Protein AF-A0A971ZFH3-F1 (afdb_monomer_lite)

Foldseek 3Di:
DDPDDDDDDDWFFDDPPDDVNRVVRRVVVCVVPDPDDDDDDDDDDDDDPPVPPD

Structure (mmCIF, N/CA/C/O backbone):
data_AF-A0A971ZFH3-F1
#
_entry.id   AF-A0A971ZFH3-F1
#
loop_
_atom_site.group_PDB
_atom_site.id
_atom_site.type_symbol
_atom_site.label_atom_id
_atom_site.label_alt_id
_atom_site.label_comp_id
_atom_site.label_asym_id
_atom_site.label_entity_id
_atom_site.label_seq_id
_atom_site.pdbx_PDB_ins_code
_atom_site.Cartn_x
_atom_site.Cartn_y
_atom_site.Cartn_z
_atom_site.occupancy
_atom_site.B_iso_or_equiv
_atom_site.auth_seq_id
_atom_site.auth_comp_id
_atom_site.auth_asym_id
_atom_site.auth_atom_id
_atom_site.pdbx_PDB_model_num
ATOM 1 N N . MET A 1 1 ? -9.165 8.799 26.113 1.00 52.31 1 MET A N 1
ATOM 2 C CA . MET A 1 1 ? -8.350 8.518 24.913 1.00 52.31 1 MET A CA 1
ATOM 3 C C . MET A 1 1 ? -9.107 7.474 24.113 1.00 52.31 1 MET A C 1
ATOM 5 O O . MET A 1 1 ? -9.365 6.409 24.659 1.00 52.31 1 MET A O 1
ATOM 9 N N . SER A 1 2 ? -9.587 7.797 22.912 1.00 72.25 2 SER A N 1
ATOM 10 C CA . SER A 1 2 ? -10.228 6.803 22.047 1.00 72.25 2 SER A CA 1
ATOM 11 C C . SER A 1 2 ? -9.155 5.847 21.535 1.00 72.25 2 SER A C 1
ATOM 13 O O . SER A 1 2 ? -8.199 6.267 20.889 1.00 72.25 2 SER A O 1
ATOM 15 N N . ASN A 1 3 ? -9.290 4.560 21.843 1.00 82.25 3 ASN A N 1
ATOM 16 C CA . ASN A 1 3 ? -8.424 3.543 21.260 1.00 82.25 3 ASN A CA 1
ATOM 17 C C . ASN A 1 3 ? -8.819 3.385 19.791 1.00 82.25 3 ASN A C 1
ATOM 19 O O . ASN A 1 3 ? -9.844 2.780 19.480 1.00 82.25 3 ASN A O 1
ATOM 23 N N . HIS A 1 4 ? -8.049 3.987 18.890 1.00 86.00 4 HIS A N 1
ATOM 24 C CA . HIS A 1 4 ? -8.252 3.805 17.459 1.00 86.00 4 HIS A CA 1
ATOM 25 C C . HIS A 1 4 ? -7.722 2.434 17.052 1.00 86.00 4 HIS A C 1
ATOM 27 O O . HIS A 1 4 ? -6.571 2.095 17.320 1.00 86.00 4 HIS A O 1
ATOM 33 N N . VAL A 1 5 ? -8.578 1.652 16.405 1.00 89.75 5 VAL A N 1
ATOM 34 C CA . VAL A 1 5 ? -8.205 0.377 15.800 1.00 89.75 5 VAL A CA 1
ATOM 35 C C . VAL A 1 5 ? -8.015 0.624 14.313 1.00 89.75 5 VAL A C 1
ATOM 37 O O . VAL A 1 5 ? -8.924 1.108 13.641 1.00 89.75 5 VAL A O 1
ATOM 40 N N . TYR A 1 6 ? -6.832 0.297 13.805 1.00 91.06 6 TYR A N 1
ATOM 41 C CA . TYR A 1 6 ? -6.492 0.473 12.400 1.00 91.06 6 TYR A CA 1
ATOM 42 C C . TYR A 1 6 ? -6.462 -0.872 11.687 1.00 91.06 6 TYR A C 1
ATOM 44 O O . TYR A 1 6 ? -6.012 -1.877 12.235 1.00 91.06 6 TYR A O 1
ATOM 52 N N . LYS A 1 7 ? -6.918 -0.875 10.435 1.00 91.56 7 LYS A N 1
ATOM 53 C CA . LYS A 1 7 ? -6.733 -2.000 9.524 1.00 91.56 7 LYS A CA 1
ATOM 54 C C . LYS A 1 7 ? -5.436 -1.785 8.753 1.00 91.56 7 LYS A C 1
ATOM 56 O O . LYS A 1 7 ? -5.323 -0.809 8.018 1.00 91.56 7 LYS A O 1
ATOM 61 N N . GLN A 1 8 ? -4.495 -2.711 8.883 1.00 93.75 8 GLN A N 1
ATOM 62 C CA . GLN A 1 8 ? -3.318 -2.762 8.022 1.00 93.75 8 GLN A CA 1
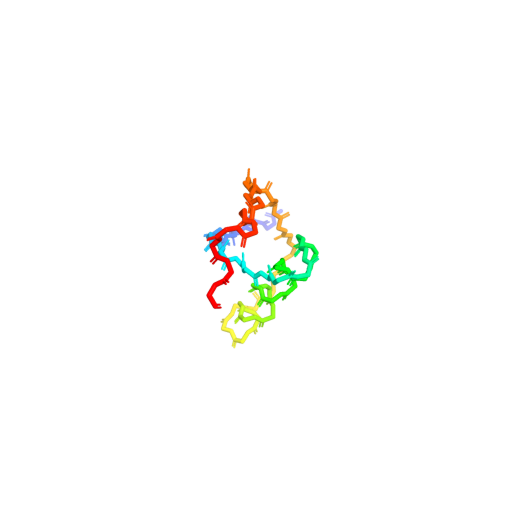ATOM 63 C C . GLN A 1 8 ? -3.599 -3.680 6.827 1.00 93.75 8 GLN A C 1
ATOM 65 O O . GLN A 1 8 ? -4.207 -4.740 6.980 1.00 93.75 8 GLN A O 1
ATOM 70 N N . VAL A 1 9 ? -3.186 -3.256 5.635 1.00 93.62 9 VAL A N 1
ATOM 71 C CA . VAL A 1 9 ? -3.281 -4.032 4.393 1.00 93.62 9 VAL A CA 1
ATOM 72 C C . VAL A 1 9 ? -1.968 -3.925 3.633 1.00 93.62 9 VAL A C 1
ATOM 74 O O . VAL A 1 9 ? -1.271 -2.918 3.741 1.00 93.62 9 VAL A O 1
ATOM 77 N N . GLU A 1 10 ? -1.649 -4.954 2.859 1.00 94.56 10 GLU A N 1
ATOM 78 C CA . GLU A 1 10 ? -0.498 -4.958 1.965 1.00 94.56 10 GLU A CA 1
ATOM 79 C C . GLU A 1 10 ? -0.965 -4.710 0.529 1.00 94.56 10 GLU A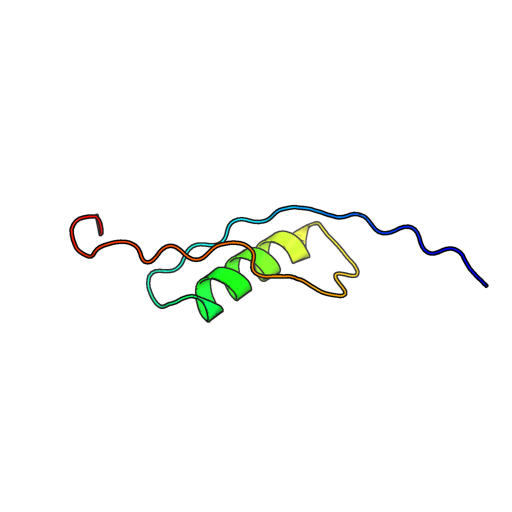 C 1
ATOM 81 O O . GLU A 1 10 ? -1.986 -5.249 0.098 1.00 94.56 10 GLU A O 1
ATOM 86 N N . LEU A 1 11 ? -0.243 -3.850 -0.190 1.00 93.00 11 LEU A N 1
ATOM 87 C CA . LEU A 1 11 ? -0.560 -3.450 -1.556 1.00 93.00 11 LEU A CA 1
AT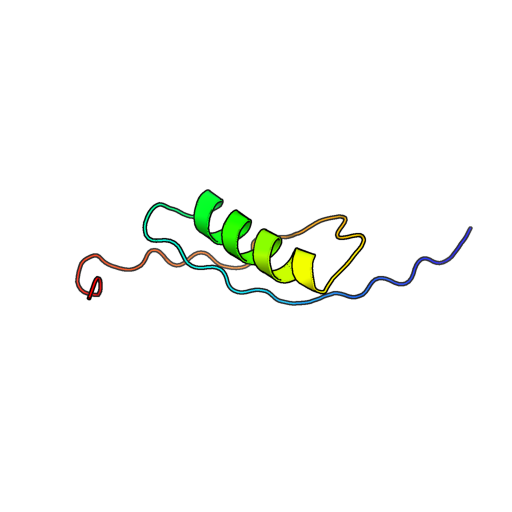OM 88 C C . LEU A 1 11 ? 0.679 -3.616 -2.431 1.00 93.00 11 LEU A C 1
ATOM 90 O O . LEU A 1 11 ? 1.779 -3.226 -2.041 1.00 93.00 11 LEU A O 1
ATOM 94 N N . THR A 1 12 ? 0.484 -4.137 -3.639 1.00 93.81 12 THR A N 1
ATOM 95 C CA . THR A 1 12 ? 1.533 -4.233 -4.655 1.00 93.81 12 THR A CA 1
ATOM 96 C C . THR A 1 12 ? 1.169 -3.334 -5.825 1.00 93.81 12 THR A C 1
ATOM 98 O O . THR A 1 12 ? 0.140 -3.524 -6.470 1.00 93.81 12 THR A O 1
ATOM 101 N N . GLY A 1 13 ? 2.015 -2.339 -6.076 1.00 91.56 13 GLY A N 1
ATOM 102 C CA . GLY A 1 13 ? 1.919 -1.446 -7.223 1.00 91.56 13 GLY A CA 1
ATOM 103 C C . GLY A 1 13 ? 3.023 -1.728 -8.225 1.00 91.56 13 GLY A C 1
ATOM 104 O O . GLY A 1 13 ? 4.136 -2.087 -7.847 1.00 91.56 13 GLY A O 1
ATOM 105 N N . SER A 1 14 ? 2.726 -1.531 -9.503 1.00 91.06 14 SER A N 1
ATOM 106 C CA . SER A 1 14 ? 3.705 -1.637 -10.581 1.00 91.06 14 SER A CA 1
ATOM 107 C C . SER A 1 14 ? 3.605 -0.431 -11.501 1.00 91.06 14 SER A C 1
ATOM 109 O O . SER A 1 14 ? 2.514 0.090 -11.738 1.00 91.06 14 SER A O 1
ATOM 111 N N . SER A 1 15 ? 4.739 -0.018 -12.052 1.00 89.38 15 SER A N 1
ATOM 112 C CA . SER A 1 15 ? 4.815 1.022 -13.069 1.00 89.38 15 SER A CA 1
ATOM 113 C C . SER A 1 15 ? 6.024 0.785 -13.968 1.00 89.38 15 SER A C 1
ATOM 115 O O . SER A 1 15 ? 7.021 0.207 -13.538 1.00 89.38 15 SER A O 1
ATOM 117 N N . LYS A 1 16 ? 5.923 1.254 -15.215 1.00 87.56 16 LYS A N 1
ATOM 118 C CA . LYS A 1 16 ? 7.039 1.318 -16.169 1.00 87.56 16 LYS A CA 1
ATOM 119 C C . LYS A 1 16 ? 7.923 2.555 -15.954 1.00 87.56 16 LYS A C 1
ATOM 121 O O . LYS A 1 16 ? 9.022 2.610 -16.490 1.00 87.56 16 LYS A O 1
ATOM 126 N N . THR A 1 17 ? 7.439 3.537 -15.194 1.00 88.12 17 THR A N 1
ATOM 127 C CA . THR A 1 17 ? 8.050 4.865 -15.053 1.00 88.12 17 THR A CA 1
ATOM 128 C C . THR A 1 17 ? 8.927 4.961 -13.811 1.00 88.12 17 THR A C 1
ATOM 130 O O . THR A 1 17 ? 10.004 5.548 -13.858 1.00 88.12 17 THR A O 1
ATOM 133 N N . GLY A 1 18 ? 8.491 4.381 -12.690 1.00 89.25 18 GLY A N 1
ATOM 134 C CA . GLY A 1 18 ? 9.256 4.420 -11.447 1.00 89.25 18 GLY A CA 1
ATOM 135 C C . GLY A 1 18 ? 8.441 4.085 -10.204 1.00 89.25 18 GLY A C 1
ATOM 136 O O . GLY A 1 18 ? 7.270 3.713 -10.276 1.00 89.25 18 GLY A O 1
ATOM 137 N N . ILE A 1 19 ? 9.081 4.230 -9.043 1.00 91.19 19 ILE A N 1
ATOM 138 C CA . ILE A 1 19 ? 8.498 3.862 -7.748 1.00 91.19 19 ILE A CA 1
ATOM 139 C C . ILE A 1 19 ? 7.316 4.752 -7.348 1.00 91.19 19 ILE A C 1
ATOM 141 O O . ILE A 1 19 ? 6.303 4.237 -6.888 1.00 91.19 19 ILE A O 1
ATOM 145 N N . GLU A 1 20 ? 7.416 6.068 -7.549 1.00 92.75 20 GLU A N 1
ATOM 146 C CA . GLU A 1 20 ? 6.365 7.019 -7.164 1.00 92.75 20 GLU A CA 1
ATOM 147 C C . GLU A 1 20 ? 5.065 6.732 -7.918 1.00 92.75 20 GLU A C 1
ATOM 149 O O . GLU A 1 20 ? 3.992 6.675 -7.321 1.00 92.75 20 GLU A O 1
ATOM 154 N N . ASP A 1 21 ? 5.174 6.459 -9.218 1.00 94.44 21 ASP A N 1
ATOM 155 C CA . ASP A 1 21 ? 4.034 6.092 -10.053 1.00 94.44 21 ASP A CA 1
ATOM 156 C C . ASP A 1 21 ? 3.449 4.727 -9.648 1.00 94.44 21 ASP A C 1
ATOM 158 O O . ASP A 1 21 ? 2.235 4.580 -9.523 1.00 94.44 21 ASP A O 1
ATOM 162 N N . ALA A 1 22 ? 4.296 3.739 -9.331 1.00 94.12 22 ALA A N 1
ATOM 163 C CA . ALA A 1 22 ? 3.839 2.442 -8.828 1.00 94.12 22 ALA A CA 1
ATOM 164 C C . ALA A 1 22 ? 3.050 2.573 -7.510 1.00 94.12 22 ALA A C 1
ATOM 166 O O . ALA A 1 22 ? 1.990 1.959 -7.358 1.00 94.12 22 ALA A O 1
ATOM 167 N N . VAL A 1 23 ? 3.537 3.395 -6.574 1.00 94.75 23 VAL A N 1
ATOM 168 C CA . VAL A 1 23 ? 2.864 3.676 -5.296 1.00 94.75 23 VAL A CA 1
ATOM 169 C C . VAL A 1 23 ? 1.542 4.406 -5.527 1.00 94.75 23 VAL A C 1
ATOM 171 O O . VAL A 1 23 ? 0.519 3.994 -4.976 1.00 94.75 23 VAL A O 1
ATOM 174 N N . ASN A 1 24 ? 1.530 5.438 -6.373 1.00 95.38 24 ASN A N 1
ATOM 175 C CA . ASN A 1 24 ? 0.316 6.187 -6.693 1.00 95.38 24 ASN A CA 1
ATOM 176 C C . ASN A 1 24 ? -0.756 5.294 -7.332 1.00 95.38 24 ASN A C 1
ATOM 178 O O . ASN A 1 24 ? -1.916 5.364 -6.930 1.00 95.38 24 ASN A O 1
ATOM 182 N N . ASN A 1 25 ? -0.376 4.397 -8.246 1.00 95.19 25 ASN A N 1
ATOM 183 C CA . ASN A 1 25 ? -1.298 3.443 -8.867 1.00 95.19 25 ASN A CA 1
ATOM 184 C C . ASN A 1 25 ? -1.925 2.493 -7.833 1.00 95.19 25 ASN A C 1
ATOM 186 O O . ASN A 1 25 ? -3.140 2.276 -7.839 1.00 95.19 25 ASN A O 1
ATOM 190 N N . ALA A 1 26 ? -1.119 1.960 -6.908 1.00 95.75 26 ALA A N 1
ATOM 191 C CA . ALA A 1 26 ? -1.615 1.098 -5.836 1.00 95.75 26 ALA A CA 1
ATOM 192 C C . ALA A 1 26 ? -2.570 1.838 -4.887 1.00 95.75 26 ALA A C 1
ATOM 194 O O . ALA A 1 26 ? -3.635 1.315 -4.551 1.00 95.75 26 ALA A O 1
ATOM 195 N N . LEU A 1 27 ? -2.219 3.062 -4.477 1.00 95.56 27 LEU A N 1
ATOM 196 C CA . LEU A 1 27 ? -3.053 3.883 -3.597 1.00 95.56 27 LEU A CA 1
ATOM 197 C C . LEU A 1 27 ? -4.359 4.303 -4.274 1.00 95.56 27 LEU A C 1
ATOM 199 O O . LEU A 1 27 ? -5.414 4.215 -3.647 1.00 95.56 27 LEU A O 1
ATOM 203 N N . ALA A 1 28 ? -4.314 4.698 -5.549 1.00 95.81 28 ALA A N 1
ATOM 204 C CA . ALA A 1 28 ? -5.502 5.047 -6.322 1.00 95.81 28 ALA A CA 1
ATOM 205 C C . ALA A 1 28 ? -6.483 3.870 -6.380 1.00 95.81 28 ALA A C 1
ATOM 207 O O . ALA A 1 28 ? -7.668 4.041 -6.088 1.00 95.81 28 ALA A O 1
ATOM 208 N N . LYS A 1 29 ? -5.977 2.658 -6.651 1.00 95.56 29 LYS A N 1
ATOM 209 C CA . LYS A 1 29 ? -6.808 1.452 -6.676 1.00 95.56 29 LYS A CA 1
ATOM 210 C C . LYS A 1 29 ? -7.374 1.107 -5.300 1.00 95.56 29 LYS A C 1
ATOM 212 O O . LYS A 1 29 ? -8.552 0.774 -5.178 1.00 95.56 29 LYS A O 1
ATOM 217 N N . ALA A 1 30 ? -6.558 1.207 -4.254 1.00 96.25 30 ALA A N 1
ATOM 218 C CA . ALA A 1 30 ? -7.008 0.976 -2.887 1.00 96.25 30 ALA A CA 1
ATOM 219 C C . ALA A 1 30 ? -8.111 1.964 -2.482 1.00 96.25 30 ALA A C 1
ATOM 221 O O . ALA A 1 30 ? -9.089 1.557 -1.857 1.00 96.25 30 ALA A O 1
ATOM 222 N N . HIS A 1 31 ? -8.008 3.229 -2.895 1.00 95.50 31 HIS A N 1
ATOM 223 C CA . HIS A 1 31 ? -8.966 4.279 -2.556 1.00 95.50 31 HIS A CA 1
ATOM 224 C C . HIS A 1 31 ? -10.373 4.043 -3.128 1.00 95.50 31 HIS A C 1
ATOM 226 O O . HIS A 1 31 ? -11.343 4.617 -2.637 1.00 95.50 31 HIS A O 1
ATOM 232 N N . GLU A 1 32 ? -10.539 3.172 -4.125 1.00 96.50 32 GLU A N 1
ATOM 233 C CA . GLU A 1 32 ? -11.867 2.775 -4.609 1.00 96.50 32 GLU A CA 1
ATOM 234 C C . GLU A 1 32 ? -12.675 2.025 -3.534 1.00 96.50 32 GLU A C 1
ATOM 236 O O . GLU A 1 32 ? -13.898 2.162 -3.475 1.00 96.50 32 GLU A O 1
ATOM 241 N N . THR A 1 33 ? -12.001 1.270 -2.658 1.00 96.75 33 THR A N 1
ATOM 242 C CA . THR A 1 33 ? -12.640 0.342 -1.702 1.00 96.75 33 THR A CA 1
ATOM 243 C C . THR A 1 33 ? -12.284 0.612 -0.240 1.00 96.75 33 THR A C 1
ATOM 245 O O . THR A 1 33 ? -13.084 0.333 0.652 1.00 96.75 33 THR A O 1
ATOM 248 N N . ILE A 1 34 ? -11.110 1.182 0.023 1.00 94.56 34 ILE A N 1
ATOM 249 C CA . ILE A 1 34 ? -10.597 1.493 1.355 1.00 94.56 34 ILE A CA 1
ATOM 250 C C . ILE A 1 34 ? -10.700 3.002 1.568 1.00 94.56 34 ILE A C 1
ATOM 252 O O . ILE A 1 34 ? -10.135 3.799 0.820 1.00 94.56 34 ILE A O 1
ATOM 256 N N . ARG A 1 35 ? -11.437 3.399 2.605 1.00 93.50 35 ARG A N 1
ATOM 257 C CA . ARG A 1 35 ? -11.603 4.799 3.010 1.00 93.50 35 ARG A CA 1
ATOM 258 C C . ARG A 1 35 ? -10.662 5.132 4.164 1.00 93.50 35 ARG A C 1
ATOM 260 O O . ARG A 1 35 ? -10.229 4.238 4.885 1.00 93.50 35 ARG A O 1
ATOM 267 N N . ASN A 1 36 ? -10.376 6.423 4.334 1.00 93.44 36 ASN A N 1
ATOM 268 C CA . ASN A 1 36 ? -9.595 6.947 5.459 1.00 93.44 36 ASN A CA 1
ATOM 269 C C . ASN A 1 36 ? -8.170 6.366 5.554 1.00 93.44 36 ASN A C 1
ATOM 271 O O . ASN A 1 36 ? -7.667 6.135 6.651 1.00 93.44 36 ASN A O 1
ATOM 275 N N . ILE A 1 37 ? -7.507 6.145 4.414 1.00 94.06 37 ILE A N 1
ATOM 276 C CA . ILE A 1 37 ? -6.080 5.794 4.391 1.00 94.06 37 ILE A CA 1
ATOM 277 C C . ILE A 1 37 ? -5.297 6.975 4.976 1.00 94.06 37 ILE A C 1
ATOM 279 O O . ILE A 1 37 ? -5.421 8.097 4.489 1.00 94.06 37 ILE A O 1
ATOM 283 N N . GLN A 1 38 ? -4.526 6.731 6.035 1.00 93.06 38 GLN A N 1
ATOM 284 C CA . GLN A 1 38 ? -3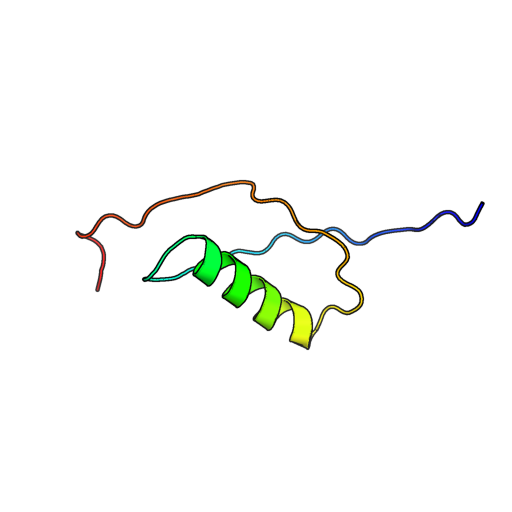.825 7.792 6.766 1.00 93.06 38 GLN A CA 1
ATOM 285 C C . GLN A 1 38 ? -2.314 7.799 6.534 1.00 93.06 38 GLN A C 1
ATOM 287 O O . GLN A 1 38 ? -1.705 8.864 6.514 1.00 93.06 38 GLN A O 1
ATOM 292 N N . TRP A 1 39 ? -1.706 6.628 6.356 1.00 94.31 39 TRP A N 1
ATOM 293 C CA . TRP A 1 39 ? -0.288 6.496 6.044 1.00 94.31 39 TRP A CA 1
ATOM 294 C C . TRP A 1 39 ? -0.046 5.238 5.215 1.00 94.31 39 TRP A C 1
ATOM 296 O O . TRP A 1 39 ? -0.897 4.350 5.132 1.00 94.31 39 TRP A O 1
ATOM 306 N N . PHE A 1 40 ? 1.136 5.165 4.617 1.00 94.56 40 PHE A N 1
ATOM 307 C CA . PHE A 1 40 ? 1.652 3.966 3.976 1.00 94.56 40 PHE A CA 1
ATOM 308 C C . PHE A 1 40 ? 3.145 3.835 4.282 1.00 94.56 40 PHE A C 1
ATOM 310 O O . PHE A 1 40 ? 3.787 4.769 4.769 1.00 94.56 40 PHE A O 1
ATOM 317 N N . THR A 1 41 ? 3.708 2.663 4.016 1.00 93.62 41 THR A N 1
ATOM 318 C CA . THR A 1 41 ? 5.142 2.411 4.159 1.00 93.62 41 THR A CA 1
ATOM 319 C C . THR A 1 41 ? 5.598 1.546 2.999 1.00 93.62 41 THR A C 1
ATOM 321 O O . THR A 1 41 ? 4.962 0.546 2.676 1.00 93.62 41 THR A O 1
ATOM 324 N N . VAL A 1 42 ? 6.692 1.946 2.357 1.00 93.69 42 VAL A N 1
ATOM 325 C CA . VAL A 1 42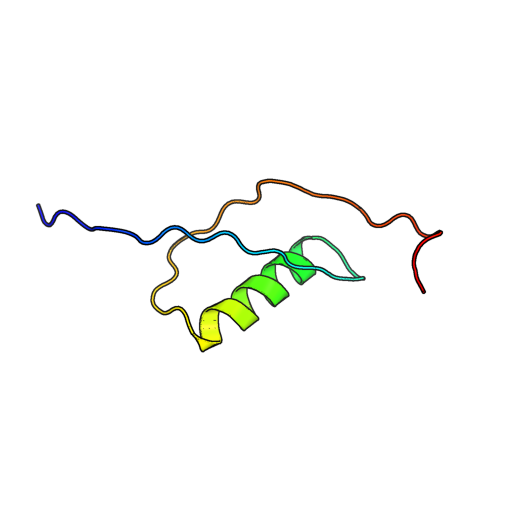 ? 7.297 1.177 1.270 1.00 93.69 42 VAL A CA 1
ATOM 326 C C . VAL A 1 42 ? 8.164 0.083 1.890 1.00 93.69 42 VAL A C 1
ATOM 328 O O . VAL A 1 42 ? 9.133 0.395 2.576 1.00 93.69 42 VAL A O 1
ATOM 331 N N . MET A 1 43 ? 7.804 -1.187 1.675 1.00 87.69 43 MET A N 1
ATOM 332 C CA . MET A 1 43 ? 8.552 -2.332 2.221 1.00 87.69 43 MET A CA 1
ATOM 333 C C . MET A 1 43 ? 9.642 -2.836 1.273 1.00 87.69 43 MET A C 1
ATOM 335 O O . MET A 1 43 ? 10.763 -3.085 1.704 1.00 87.69 43 MET A O 1
ATOM 339 N N . PHE A 1 44 ? 9.329 -2.969 -0.018 1.00 83.06 44 PHE A N 1
ATOM 340 C CA . PHE A 1 44 ? 10.248 -3.521 -1.012 1.00 83.06 44 PHE A CA 1
ATOM 341 C C . PHE A 1 44 ? 10.178 -2.740 -2.319 1.00 83.06 44 PHE A C 1
ATOM 343 O O . PHE A 1 44 ? 9.106 -2.314 -2.748 1.00 83.06 44 PHE A O 1
ATOM 350 N N . TYR A 1 45 ? 11.333 -2.589 -2.963 1.00 80.44 45 TYR A N 1
ATOM 351 C CA . TYR A 1 45 ? 11.455 -2.020 -4.296 1.00 80.44 45 TYR A CA 1
ATOM 352 C C . TYR A 1 45 ? 12.247 -2.980 -5.178 1.00 80.44 45 TYR A C 1
ATOM 354 O O . TYR A 1 45 ? 13.389 -3.320 -4.867 1.00 80.44 45 TYR A O 1
ATOM 362 N N . TYR A 1 46 ? 11.635 -3.389 -6.287 1.00 80.88 46 TYR A N 1
ATOM 363 C CA . TYR A 1 46 ? 12.273 -4.218 -7.299 1.00 80.88 46 TYR A CA 1
ATOM 364 C C . TYR A 1 46 ? 12.214 -3.497 -8.647 1.00 80.88 46 TYR A C 1
ATOM 366 O O . TYR A 1 46 ? 11.133 -3.406 -9.232 1.00 80.88 46 TYR A O 1
ATOM 374 N N . PRO A 1 47 ? 13.344 -2.982 -9.160 1.00 77.06 47 PRO A N 1
ATOM 375 C CA . PRO A 1 47 ? 13.389 -2.478 -10.522 1.00 77.06 47 PRO A CA 1
ATOM 376 C C . PRO A 1 47 ? 13.207 -3.656 -11.482 1.00 77.06 47 PRO A C 1
ATOM 378 O O . PRO A 1 47 ? 13.943 -4.642 -11.401 1.00 77.06 47 PRO A O 1
ATOM 381 N N . VAL A 1 48 ? 12.225 -3.570 -12.383 1.00 72.81 48 VAL A N 1
ATOM 382 C CA . VAL A 1 48 ? 12.046 -4.579 -13.434 1.00 72.81 48 VAL A CA 1
ATOM 383 C C . VAL A 1 48 ? 13.227 -4.453 -14.402 1.00 72.81 48 VAL A C 1
ATOM 385 O O . VAL A 1 48 ? 13.407 -3.386 -14.991 1.00 72.81 48 VAL A O 1
ATOM 388 N N . PRO A 1 49 ? 14.060 -5.497 -14.572 1.00 72.69 49 PRO A N 1
ATOM 389 C CA . PRO A 1 49 ? 15.161 -5.445 -15.523 1.00 72.69 49 PRO A CA 1
ATOM 390 C C . PRO A 1 49 ? 14.622 -5.279 -16.945 1.00 72.69 49 PRO A C 1
ATOM 392 O O . PRO A 1 49 ? 13.679 -5.971 -17.322 1.00 72.69 49 PRO A O 1
ATOM 395 N N . GLU A 1 50 ? 15.269 -4.439 -17.752 1.00 67.50 50 GLU A N 1
ATOM 396 C CA . GLU A 1 50 ? 14.859 -4.101 -19.129 1.00 67.50 50 GLU A CA 1
ATOM 397 C C . GLU A 1 50 ? 14.568 -5.333 -20.005 1.00 67.50 50 GLU A C 1
ATOM 399 O O . GLU A 1 50 ? 13.644 -5.328 -20.812 1.00 67.50 50 GLU A O 1
ATOM 404 N N . LYS A 1 51 ? 15.285 -6.440 -19.765 1.00 70.19 51 LYS A N 1
ATOM 405 C CA . LYS A 1 51 ? 15.096 -7.739 -20.435 1.00 70.19 51 LYS A CA 1
ATOM 406 C C . LYS A 1 51 ? 13.733 -8.417 -20.197 1.00 70.19 51 LYS A C 1
ATOM 408 O O . LYS A 1 51 ? 13.477 -9.452 -20.801 1.00 70.19 51 LYS A O 1
ATOM 413 N N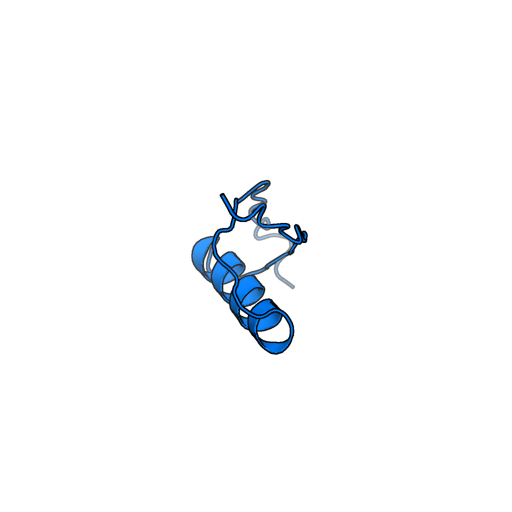 . TRP A 1 52 ? 12.897 -7.884 -19.306 1.00 66.81 52 TRP A N 1
ATOM 414 C CA . TRP A 1 52 ? 11.567 -8.406 -18.973 1.00 66.81 52 TRP A CA 1
ATOM 415 C C . TRP A 1 52 ? 10.422 -7.447 -19.339 1.00 66.81 52 TRP A C 1
ATOM 417 O O . TRP A 1 52 ? 9.272 -7.743 -19.018 1.00 66.81 52 TRP A O 1
ATOM 427 N N . ASN A 1 53 ? 10.701 -6.327 -20.019 1.00 60.44 53 ASN A N 1
ATOM 428 C CA . ASN A 1 53 ? 9.654 -5.498 -20.621 1.00 60.44 53 ASN A CA 1
ATOM 429 C C . ASN A 1 53 ? 9.101 -6.211 -21.866 1.00 60.44 53 ASN A C 1
ATOM 431 O O . ASN A 1 53 ? 9.631 -6.048 -22.964 1.00 60.44 53 ASN A O 1
ATOM 435 N N . MET A 1 54 ? 8.064 -7.029 -21.668 1.00 55.03 54 MET A N 1
ATOM 436 C CA . MET A 1 54 ? 7.186 -7.509 -22.743 1.00 55.03 54 MET A CA 1
ATOM 437 C C . MET A 1 54 ? 6.147 -6.447 -23.116 1.00 55.03 54 MET A C 1
ATOM 439 O O . MET A 1 54 ? 5.670 -5.715 -22.209 1.00 55.03 54 MET A O 1
#

pLDDT: mean 87.33, std 11.04, range [52.31, 96.75]

Sequence (54 aa):
MSNHVYKQVELTGSSKTGIEDAVNNALAKAHETIRNIQWFTVMFYYPVPEKWNM

Radius of gyration: 14.35 Å; chains: 1; bounding box: 28×17×48 Å

Secondary structure (DSSP, 8-state):
---------------SS-HHHHHHHHHHHHHTT-------------PPPGGG--